Protein AF-A0AA39TER8-F1 (afdb_monomer)

Secondary structure (DSSP, 8-state):
-HHHHHHHHHHHHHHHHHHHT-HHHHGGGSPPHHHHHHHHTT-BTTGGGS-TTGGG-TT--B--

Sequence (64 aa):
EIEQWWLHAMNHCMRLNCLLSDQKKFRKKAIRKFLVLTMWQGALVNEHLLQEDWMKDSRVLVGM

Solvent-accessible surface area (backbone atoms only — not comparable to full-atom values): 3844 Å² total; per-residue (Å²): 112,71,65,60,52,50,44,50,52,50,36,50,50,51,52,49,50,47,61,44,26,35,47,89,82,42,48,93,74,24,44,58,58,68,58,54,53,61,71,47,58,95,40,37,56,65,52,92,78,52,58,97,72,44,78,77,48,90,82,72,43,54,42,132

pLDDT: mean 87.52, std 6.4, range [59.91, 94.0]

Organism: NCBI:txid153914

Radius of gyration: 12.1 Å; Cα contacts (8 Å, |Δi|>4): 50; chains: 1; bounding box: 30×25×29 Å

Structure (mmCIF, N/CA/C/O backbone):
data_AF-A0AA39TER8-F1
#
_entry.id   AF-A0AA39TER8-F1
#
loop_
_atom_site.group_PDB
_atom_site.id
_atom_site.type_symbol
_atom_site.label_atom_id
_atom_site.label_alt_id
_atom_site.label_comp_id
_atom_site.label_asym_id
_atom_site.label_entity_id
_atom_site.label_seq_id
_atom_site.pdbx_PDB_ins_code
_atom_site.Cartn_x
_atom_site.Cartn_y
_atom_site.Cartn_z
_atom_site.occupancy
_atom_site.B_iso_or_equiv
_atom_site.auth_seq_id
_atom_site.auth_comp_id
_atom_site.auth_asym_id
_atom_site.auth_atom_id
_atom_site.pdbx_PDB_model_num
ATOM 1 N N . GLU A 1 1 ? 18.333 -1.191 -13.659 1.00 76.12 1 GLU A N 1
ATOM 2 C CA . GLU A 1 1 ? 18.555 -0.561 -12.334 1.00 76.12 1 GLU A CA 1
ATOM 3 C C . GLU A 1 1 ? 17.518 0.512 -12.009 1.00 76.12 1 GLU A C 1
ATOM 5 O O . GLU A 1 1 ? 16.787 0.317 -11.052 1.00 76.12 1 GLU A O 1
ATOM 10 N N . ILE A 1 2 ? 17.364 1.578 -12.805 1.00 87.56 2 ILE A N 1
ATOM 11 C CA . ILE A 1 2 ? 16.411 2.684 -12.538 1.00 87.56 2 ILE A CA 1
ATOM 12 C C . ILE A 1 2 ? 14.966 2.207 -12.289 1.00 87.56 2 ILE A C 1
ATOM 14 O O . ILE A 1 2 ? 14.313 2.662 -11.357 1.00 87.56 2 ILE A O 1
ATOM 18 N N . GLU A 1 3 ? 14.479 1.252 -13.077 1.00 87.31 3 GLU A N 1
ATOM 19 C CA . GLU A 1 3 ? 13.130 0.690 -12.929 1.00 87.31 3 GLU A CA 1
ATOM 20 C C . GLU A 1 3 ? 12.900 0.030 -11.560 1.00 87.31 3 GLU A C 1
ATOM 22 O O . GLU A 1 3 ? 11.875 0.254 -10.923 1.00 87.31 3 GLU A O 1
ATOM 27 N N . GLN A 1 4 ? 13.885 -0.712 -11.048 1.00 87.44 4 GLN A N 1
ATOM 28 C CA . GLN A 1 4 ? 13.781 -1.348 -9.732 1.00 87.44 4 GLN A CA 1
ATOM 29 C C . GLN A 1 4 ? 13.740 -0.319 -8.600 1.00 87.44 4 GLN A C 1
ATOM 31 O O . GLN A 1 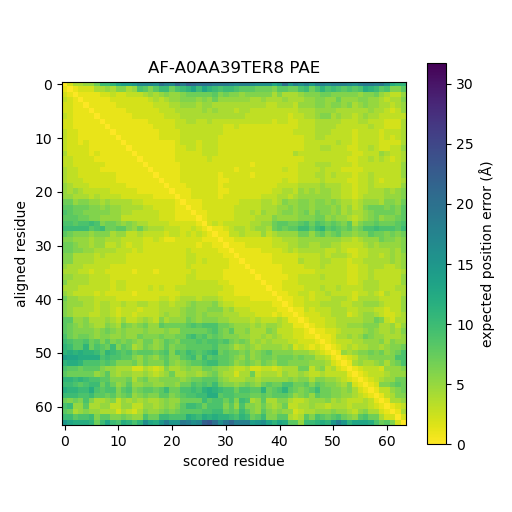4 ? 13.048 -0.521 -7.604 1.00 87.44 4 GLN A O 1
ATOM 36 N N . TRP A 1 5 ? 14.441 0.803 -8.762 1.00 91.38 5 TRP A N 1
ATOM 37 C CA . TRP A 1 5 ? 14.386 1.913 -7.814 1.00 91.38 5 TRP A CA 1
ATOM 38 C C . TRP A 1 5 ? 13.014 2.583 -7.820 1.00 91.38 5 TRP A C 1
ATOM 40 O O . TRP A 1 5 ? 12.457 2.846 -6.754 1.00 91.38 5 TRP A O 1
ATOM 50 N N . TRP A 1 6 ? 12.436 2.798 -9.004 1.00 92.94 6 TRP A N 1
ATOM 51 C CA . TRP A 1 6 ? 11.076 3.318 -9.136 1.00 92.94 6 TRP A CA 1
ATOM 52 C C . TRP A 1 6 ? 10.046 2.384 -8.515 1.00 92.94 6 TRP A C 1
ATOM 54 O O . TRP A 1 6 ? 9.251 2.826 -7.688 1.00 92.94 6 TRP A O 1
ATOM 64 N N . LEU A 1 7 ? 10.110 1.088 -8.821 1.00 91.00 7 LEU A N 1
ATOM 65 C CA . LEU A 1 7 ? 9.242 0.084 -8.210 1.00 91.00 7 LEU A CA 1
ATOM 66 C C . LEU A 1 7 ? 9.395 0.067 -6.687 1.00 91.00 7 LEU A C 1
ATOM 68 O O . LEU A 1 7 ? 8.398 -0.007 -5.970 1.00 91.00 7 LEU A O 1
ATOM 72 N N . HIS A 1 8 ? 10.617 0.182 -6.165 1.00 91.25 8 HIS A N 1
ATOM 73 C CA . HIS A 1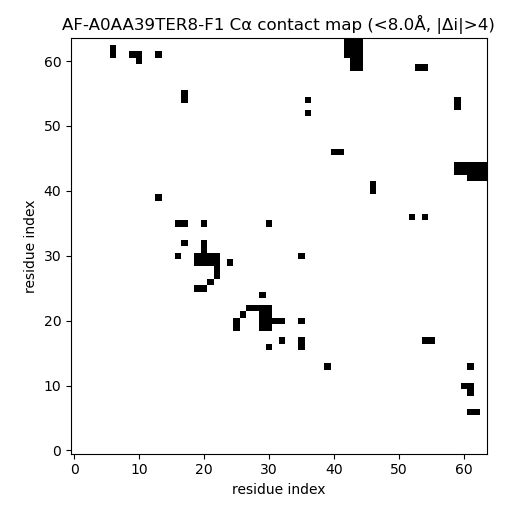 8 ? 10.847 0.269 -4.726 1.00 91.25 8 HIS A CA 1
ATOM 74 C C . HIS A 1 8 ? 10.197 1.519 -4.113 1.00 91.25 8 HIS A C 1
ATOM 76 O O . HIS A 1 8 ? 9.488 1.417 -3.109 1.00 91.25 8 HIS A O 1
ATOM 82 N N . ALA A 1 9 ? 10.381 2.685 -4.735 1.00 94.00 9 ALA A N 1
ATOM 83 C CA . ALA A 1 9 ? 9.795 3.944 -4.285 1.00 94.00 9 ALA A CA 1
ATOM 84 C C . ALA A 1 9 ? 8.257 3.918 -4.333 1.00 94.00 9 ALA A C 1
ATOM 86 O O . ALA A 1 9 ? 7.602 4.342 -3.379 1.00 94.00 9 ALA A O 1
ATOM 87 N N . MET A 1 10 ? 7.669 3.367 -5.397 1.00 92.81 10 MET A N 1
ATOM 88 C CA . MET A 1 10 ? 6.217 3.218 -5.529 1.00 92.81 10 MET A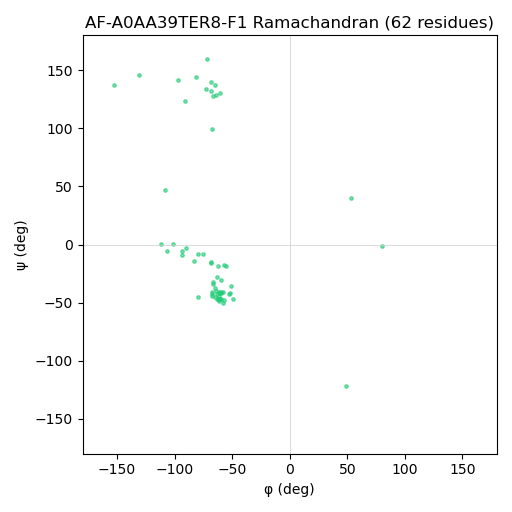 CA 1
ATOM 89 C C . MET A 1 10 ? 5.655 2.258 -4.481 1.00 92.81 10 MET A C 1
ATOM 91 O O . MET A 1 10 ? 4.688 2.599 -3.803 1.00 92.81 10 MET A O 1
ATOM 95 N N . ASN A 1 11 ? 6.299 1.108 -4.266 1.00 92.12 11 ASN A N 1
ATOM 96 C CA . ASN A 1 11 ? 5.923 0.167 -3.211 1.00 92.12 11 ASN A CA 1
ATOM 97 C C . ASN A 1 11 ? 5.997 0.802 -1.817 1.00 92.12 11 ASN A C 1
ATOM 99 O O . ASN A 1 11 ? 5.112 0.595 -0.983 1.00 92.12 11 ASN A O 1
ATOM 103 N N . HIS A 1 12 ? 7.028 1.607 -1.557 1.00 92.62 12 HIS A N 1
ATOM 104 C CA . HIS A 1 12 ? 7.149 2.357 -0.312 1.00 92.62 12 HIS A CA 1
ATOM 105 C C . HIS A 1 12 ? 6.013 3.379 -0.151 1.00 92.62 12 HIS A C 1
ATOM 107 O O . HIS A 1 12 ? 5.364 3.425 0.895 1.00 92.62 12 HIS A O 1
ATOM 113 N N . CYS A 1 13 ? 5.719 4.148 -1.203 1.00 93.44 13 CYS A N 1
ATOM 114 C CA . CYS A 1 13 ? 4.624 5.115 -1.225 1.00 93.44 13 CYS A CA 1
ATOM 115 C C . CYS A 1 13 ? 3.265 4.443 -0.983 1.00 93.44 13 CYS A C 1
ATOM 117 O O . CYS A 1 13 ? 2.488 4.887 -0.137 1.00 93.44 13 CYS A O 1
ATOM 119 N N . MET A 1 14 ? 2.983 3.330 -1.661 1.00 93.19 14 MET A N 1
ATOM 120 C CA . MET A 1 14 ? 1.759 2.554 -1.466 1.00 93.19 14 MET A CA 1
ATOM 121 C C . MET A 1 14 ? 1.605 2.116 -0.007 1.00 93.19 14 MET A C 1
ATOM 123 O O . MET A 1 14 ? 0.563 2.356 0.602 1.00 93.19 14 MET A O 1
ATOM 127 N N . ARG A 1 15 ? 2.663 1.561 0.598 1.00 91.94 15 ARG A N 1
ATOM 128 C CA . ARG A 1 15 ? 2.656 1.155 2.013 1.00 91.94 15 ARG A CA 1
ATOM 129 C C . ARG A 1 15 ? 2.376 2.326 2.952 1.00 91.94 15 ARG A C 1
ATOM 131 O O . ARG A 1 15 ? 1.596 2.171 3.891 1.00 91.94 15 ARG A O 1
ATOM 138 N N . LEU A 1 16 ? 2.962 3.496 2.698 1.00 92.31 16 LEU A N 1
ATOM 139 C CA . LEU A 1 16 ? 2.671 4.709 3.467 1.00 92.31 16 LEU A CA 1
ATOM 140 C C . LEU A 1 16 ? 1.203 5.120 3.339 1.00 92.31 16 LEU A C 1
ATOM 142 O O . LEU A 1 16 ? 0.568 5.402 4.352 1.00 92.31 16 LEU A O 1
ATOM 146 N N . ASN A 1 17 ? 0.639 5.093 2.132 1.00 92.50 17 ASN A N 1
ATOM 147 C CA . ASN A 1 17 ? -0.774 5.403 1.915 1.00 92.50 17 ASN A CA 1
ATOM 148 C C . ASN A 1 17 ? -1.698 4.423 2.652 1.00 92.50 17 ASN A C 1
ATOM 150 O O . ASN A 1 17 ? -2.660 4.854 3.290 1.00 92.50 17 ASN A O 1
ATOM 154 N N . CYS A 1 18 ? -1.374 3.126 2.651 1.00 91.38 18 CYS A N 1
ATOM 155 C CA . CYS A 1 18 ? -2.100 2.126 3.433 1.00 91.38 18 CYS A CA 1
ATOM 156 C C . CYS A 1 18 ? -2.020 2.415 4.937 1.00 91.38 18 CYS A C 1
ATOM 158 O O . CYS A 1 18 ? -3.051 2.439 5.608 1.00 91.38 18 CYS A O 1
ATOM 160 N N . LEU A 1 19 ? -0.829 2.711 5.468 1.00 91.25 19 LEU A N 1
ATOM 161 C CA . LEU A 1 19 ? -0.645 3.054 6.883 1.00 91.25 19 LEU A CA 1
ATOM 162 C C . LEU A 1 19 ? -1.429 4.311 7.272 1.00 91.25 19 LEU A C 1
ATOM 164 O O . LEU A 1 19 ? -2.136 4.313 8.278 1.00 91.25 19 LEU A O 1
ATOM 168 N N . LEU A 1 20 ? -1.338 5.369 6.467 1.00 92.12 20 LEU A N 1
ATOM 169 C CA . LEU A 1 20 ? -2.026 6.640 6.699 1.00 92.12 20 LEU A CA 1
ATOM 170 C C . LEU A 1 20 ? -3.546 6.532 6.537 1.00 92.12 20 LEU A C 1
ATOM 172 O O . LEU A 1 20 ? -4.267 7.417 6.992 1.00 92.12 20 LEU A O 1
ATOM 176 N N . SER A 1 21 ? -4.049 5.453 5.935 1.00 92.69 21 SER A N 1
ATOM 177 C CA . SER A 1 21 ? -5.486 5.186 5.848 1.00 92.69 21 SER A CA 1
ATOM 178 C C . SER A 1 21 ? -6.101 4.601 7.124 1.00 92.69 21 SER A C 1
ATOM 180 O O . SER A 1 21 ? -7.327 4.485 7.225 1.00 92.69 21 SER A O 1
ATOM 182 N N . ASP A 1 22 ? -5.280 4.239 8.117 1.00 90.69 22 ASP A N 1
ATOM 183 C CA . ASP A 1 22 ? -5.763 3.691 9.381 1.00 90.69 22 ASP A CA 1
ATOM 184 C C . ASP A 1 22 ? -6.533 4.754 10.183 1.00 90.69 22 ASP A C 1
ATOM 186 O O . ASP A 1 22 ? -5.970 5.591 10.896 1.00 90.69 22 ASP A O 1
ATOM 190 N N . GLN A 1 23 ? -7.863 4.688 10.099 1.00 90.06 23 GLN A N 1
ATOM 191 C CA . GLN A 1 23 ? -8.767 5.571 10.832 1.00 90.06 23 GLN A CA 1
ATOM 192 C C . GLN A 1 23 ? -8.67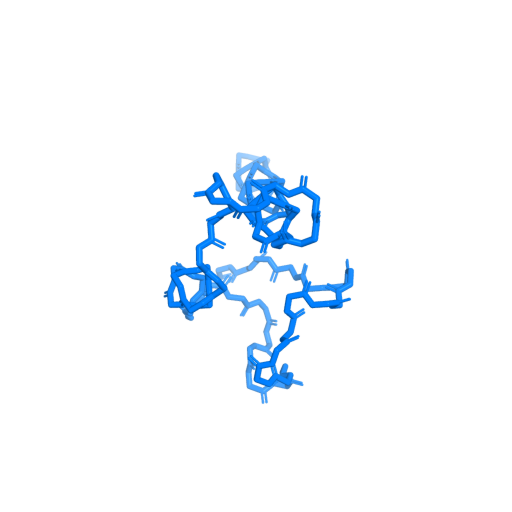2 5.412 12.351 1.00 90.06 23 GLN A C 1
ATOM 194 O O . GLN A 1 23 ? -8.916 6.385 13.067 1.00 90.06 23 GLN A O 1
ATOM 199 N N . LYS A 1 24 ? -8.298 4.234 12.868 1.00 89.81 24 LYS A N 1
ATOM 200 C CA . LYS A 1 24 ? -8.119 4.048 14.315 1.00 89.81 24 LYS A CA 1
ATOM 201 C C . LYS A 1 24 ? -6.921 4.857 14.801 1.00 89.81 24 LYS A C 1
ATOM 203 O O . LYS A 1 24 ? -7.005 5.500 15.846 1.00 89.81 24 LYS A O 1
ATOM 208 N N . LYS A 1 25 ? -5.839 4.868 14.019 1.00 91.38 25 LYS A N 1
ATOM 209 C CA . LYS A 1 25 ? -4.594 5.569 14.352 1.00 91.38 25 LYS A CA 1
ATOM 210 C C . LYS A 1 25 ? -4.653 7.071 14.064 1.00 91.38 25 LYS A C 1
ATOM 212 O O . LYS A 1 25 ? -4.253 7.866 14.910 1.00 91.38 25 LYS A O 1
ATOM 217 N N . PHE A 1 26 ? -5.172 7.475 12.904 1.00 91.12 26 PHE A N 1
ATOM 218 C CA . PHE A 1 26 ? -5.100 8.864 12.424 1.00 91.12 26 PHE A CA 1
ATOM 219 C C . PHE A 1 26 ? -6.431 9.635 12.496 1.00 91.12 26 PHE A C 1
ATOM 221 O O . PHE A 1 26 ? -6.453 10.851 12.283 1.00 91.12 26 PHE A O 1
ATOM 228 N N . ARG A 1 27 ? -7.543 8.978 12.864 1.00 91.12 27 ARG A N 1
ATOM 229 C CA . ARG A 1 27 ? -8.880 9.584 13.027 1.00 91.12 27 ARG A CA 1
ATOM 230 C C . ARG A 1 27 ? -9.264 10.442 11.811 1.00 91.12 27 ARG A C 1
ATOM 232 O O . ARG A 1 27 ? -9.275 9.955 10.688 1.00 91.12 27 ARG A O 1
ATOM 239 N N . LYS A 1 28 ? -9.544 11.736 12.018 1.00 91.06 28 LYS A N 1
ATOM 240 C CA . LYS A 1 28 ? -9.925 12.692 10.962 1.00 91.06 28 LYS A CA 1
ATOM 241 C C . LYS A 1 28 ? -8.789 13.029 9.987 1.00 91.06 28 LYS A C 1
ATOM 243 O O . LYS A 1 28 ? -9.066 13.584 8.933 1.00 91.06 28 LYS A O 1
ATOM 248 N N . LYS A 1 29 ? -7.535 12.728 10.341 1.00 90.69 29 LYS A N 1
ATOM 249 C CA . LYS A 1 29 ? -6.362 12.928 9.476 1.00 90.69 29 LYS A CA 1
ATOM 250 C C . LYS A 1 29 ? -6.052 11.699 8.615 1.00 90.69 29 LYS A C 1
ATOM 252 O O . LYS A 1 29 ? -5.110 11.749 7.833 1.00 90.69 29 LYS A O 1
ATOM 257 N N . ALA A 1 30 ? -6.802 10.607 8.778 1.00 94.00 30 ALA A N 1
ATOM 258 C CA . ALA A 1 30 ? -6.599 9.404 7.989 1.00 94.00 30 ALA A CA 1
ATOM 259 C C . ALA A 1 30 ? -6.981 9.639 6.524 1.00 94.00 30 ALA A C 1
ATOM 261 O O . ALA A 1 30 ? -8.011 10.254 6.227 1.00 94.00 30 ALA A O 1
ATOM 262 N N . ILE A 1 31 ? -6.185 9.088 5.611 1.00 93.31 31 ILE A N 1
ATOM 263 C CA . ILE A 1 31 ? -6.552 9.015 4.198 1.00 93.31 31 ILE A CA 1
ATOM 264 C C . ILE A 1 31 ? -7.773 8.099 4.077 1.00 93.31 31 ILE A C 1
ATOM 266 O O . ILE A 1 31 ? -7.870 7.053 4.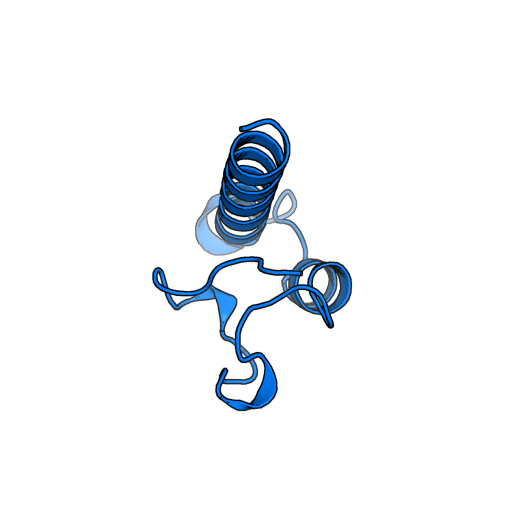721 1.00 93.31 31 ILE A O 1
ATOM 270 N N . ARG A 1 32 ? -8.753 8.483 3.261 1.00 92.56 32 ARG A N 1
ATOM 271 C CA . ARG A 1 32 ? -9.918 7.624 3.029 1.00 92.56 32 ARG A CA 1
ATOM 272 C C . ARG A 1 32 ? -9.464 6.367 2.288 1.00 92.56 32 ARG A C 1
ATOM 274 O O . ARG A 1 32 ? -8.862 6.485 1.230 1.00 92.56 32 ARG A O 1
ATOM 281 N N . LYS A 1 33 ? -9.812 5.182 2.797 1.00 90.62 33 LYS A N 1
ATOM 282 C CA . LYS A 1 33 ? -9.486 3.898 2.149 1.00 90.62 33 LYS A CA 1
ATOM 283 C C . LYS A 1 33 ? -9.860 3.863 0.670 1.00 90.62 33 LYS A C 1
ATOM 285 O O . LYS A 1 33 ? -9.028 3.515 -0.152 1.00 90.62 33 LYS A O 1
ATOM 290 N N . PHE A 1 34 ? -11.075 4.307 0.345 1.00 90.44 34 PHE A N 1
ATOM 291 C CA . PHE A 1 34 ? -11.553 4.401 -1.035 1.00 90.44 34 PHE A CA 1
ATOM 292 C C . PHE A 1 34 ? -10.585 5.176 -1.941 1.00 90.44 34 PHE A C 1
ATOM 294 O O . PHE A 1 34 ? -10.288 4.728 -3.037 1.00 90.44 34 PHE A O 1
ATOM 301 N N . LEU A 1 35 ? -10.025 6.289 -1.453 1.00 92.75 35 LEU A N 1
ATOM 302 C CA . LEU A 1 35 ? -9.058 7.073 -2.218 1.00 92.75 35 LEU A CA 1
ATOM 303 C C . LEU A 1 35 ? -7.773 6.282 -2.491 1.00 92.75 35 LEU A C 1
ATOM 305 O O . LEU A 1 35 ? -7.242 6.360 -3.590 1.00 92.75 35 LEU A O 1
ATOM 309 N N . VAL A 1 36 ? -7.285 5.511 -1.513 1.00 91.81 36 VAL A N 1
ATOM 310 C CA . VAL A 1 36 ? -6.095 4.666 -1.698 1.00 91.81 36 VAL A CA 1
ATOM 311 C C . VAL A 1 36 ? -6.376 3.536 -2.688 1.00 91.81 36 VAL A C 1
ATOM 313 O O . VAL A 1 36 ? -5.563 3.317 -3.578 1.00 91.81 36 VAL A O 1
ATOM 316 N N . LEU A 1 37 ? -7.530 2.868 -2.581 1.00 90.50 37 LEU A N 1
ATOM 317 C CA . LEU A 1 37 ? -7.935 1.810 -3.513 1.00 90.50 37 LEU A CA 1
ATOM 318 C C . LEU A 1 37 ? -7.991 2.329 -4.954 1.00 90.50 37 LEU A C 1
ATOM 320 O O . LEU A 1 37 ? -7.364 1.747 -5.829 1.00 90.50 37 LEU A O 1
ATOM 324 N N . THR A 1 38 ? -8.666 3.458 -5.189 1.00 90.69 38 THR A N 1
ATOM 325 C CA . THR A 1 38 ? -8.763 4.063 -6.526 1.00 90.69 38 THR A CA 1
ATOM 326 C C . THR A 1 38 ? -7.410 4.541 -7.049 1.00 90.69 38 THR A C 1
ATOM 328 O O . THR A 1 38 ? -7.135 4.411 -8.234 1.00 90.69 38 THR A O 1
ATOM 331 N N . MET A 1 39 ? -6.549 5.085 -6.186 1.00 90.75 39 MET A N 1
ATOM 332 C CA . MET A 1 39 ? -5.246 5.615 -6.601 1.00 90.75 39 MET A CA 1
ATOM 333 C C . MET A 1 39 ? -4.286 4.533 -7.110 1.00 90.75 39 MET A C 1
ATOM 335 O O . MET A 1 39 ? -3.460 4.824 -7.969 1.00 90.75 39 MET A O 1
ATOM 339 N N . TRP A 1 40 ? -4.373 3.313 -6.576 1.00 91.25 40 TRP A N 1
ATOM 340 C CA . TRP A 1 40 ? -3.502 2.195 -6.964 1.00 91.25 40 TRP A CA 1
ATOM 341 C C . TRP A 1 40 ? -4.174 1.200 -7.910 1.00 91.25 40 TRP A C 1
ATOM 343 O O . TRP A 1 40 ? -3.539 0.229 -8.319 1.00 91.25 40 TRP A O 1
ATOM 353 N N . GLN A 1 41 ? -5.431 1.444 -8.280 1.00 88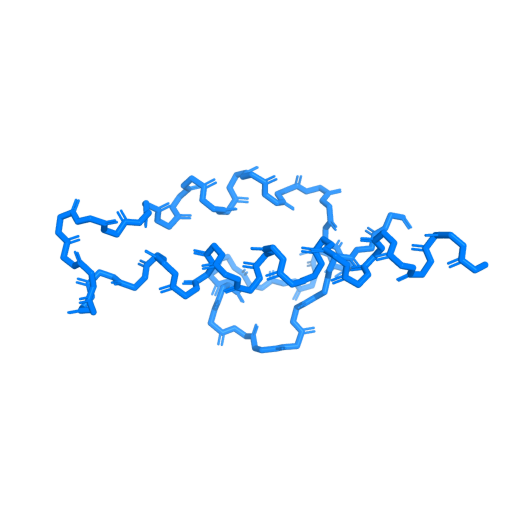.44 41 GLN A N 1
ATOM 354 C CA . GLN A 1 41 ? -6.145 0.622 -9.242 1.00 88.44 41 GLN A CA 1
ATOM 355 C C . GLN A 1 41 ? -5.414 0.631 -10.592 1.00 88.44 41 GLN A C 1
ATOM 357 O O . GLN A 1 41 ? -5.053 1.688 -11.108 1.00 88.44 41 GLN A O 1
ATOM 362 N N . GLY A 1 42 ? -5.180 -0.546 -11.163 1.00 88.56 42 GLY A N 1
ATOM 363 C CA . GLY A 1 42 ? -4.439 -0.740 -12.409 1.00 88.56 42 GLY A CA 1
ATOM 364 C C . GLY A 1 42 ? -2.914 -0.709 -12.275 1.00 88.56 42 GLY A C 1
ATOM 365 O O . GLY A 1 42 ? -2.231 -0.881 -13.279 1.00 88.56 42 GLY A O 1
ATOM 366 N N . ALA A 1 43 ? -2.367 -0.490 -11.073 1.00 88.81 43 ALA A N 1
ATOM 367 C CA . ALA A 1 43 ? -0.920 -0.402 -10.831 1.00 88.81 43 ALA A CA 1
ATOM 368 C C . ALA A 1 43 ? -0.358 -1.576 -10.002 1.00 88.81 43 ALA A C 1
ATOM 370 O O . ALA A 1 43 ? 0.832 -1.593 -9.675 1.00 88.81 43 ALA A O 1
ATOM 371 N N . LEU A 1 44 ? -1.203 -2.530 -9.600 1.00 89.00 44 LEU A N 1
ATOM 372 C CA . LEU A 1 44 ? -0.822 -3.640 -8.725 1.00 89.00 44 LEU A CA 1
ATOM 373 C C . LEU A 1 44 ? -0.502 -4.904 -9.519 1.00 89.00 44 LEU A C 1
ATOM 375 O O . LEU A 1 44 ? -1.209 -5.275 -10.457 1.00 89.00 44 LEU A O 1
ATOM 379 N N . VAL A 1 45 ? 0.518 -5.636 -9.068 1.00 86.38 45 VAL A N 1
ATOM 380 C CA . VAL A 1 45 ? 0.822 -6.964 -9.609 1.00 86.38 45 VAL A CA 1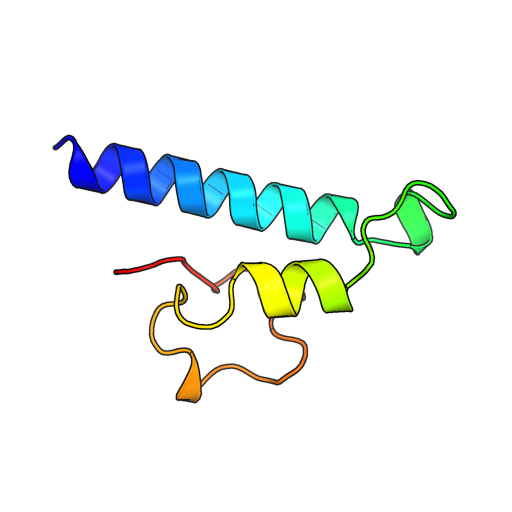
ATOM 381 C C . VAL A 1 45 ?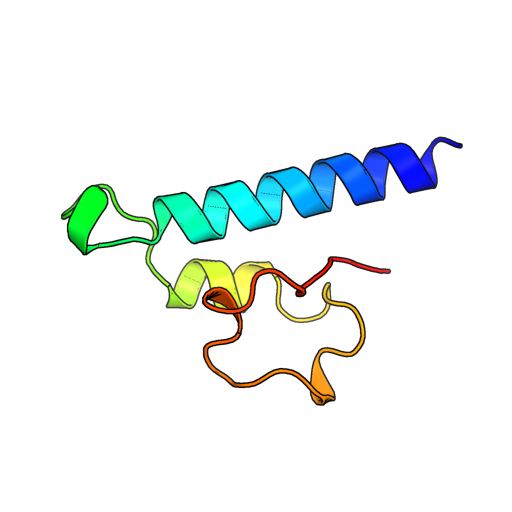 -0.338 -7.904 -9.307 1.00 86.38 45 VAL A C 1
ATOM 383 O O . VAL A 1 45 ? -0.732 -8.055 -8.151 1.00 86.38 45 VAL A O 1
ATOM 386 N N . ASN A 1 46 ? -0.831 -8.593 -10.339 1.00 84.00 46 ASN A N 1
ATOM 387 C CA . ASN A 1 46 ? -1.911 -9.573 -10.223 1.00 84.00 46 ASN A CA 1
ATOM 388 C C . ASN A 1 46 ? -3.159 -9.019 -9.520 1.00 84.00 46 ASN A C 1
ATOM 390 O O . ASN A 1 46 ? -3.788 -9.725 -8.736 1.00 84.00 46 ASN A O 1
ATOM 394 N N . GLU A 1 47 ? -3.533 -7.771 -9.807 1.00 83.88 47 GLU A N 1
ATOM 395 C CA . GLU A 1 47 ? -4.675 -7.101 -9.170 1.00 83.88 47 GLU A CA 1
ATOM 396 C C . GLU A 1 47 ? -5.969 -7.930 -9.199 1.00 83.88 47 GLU A C 1
ATOM 398 O O . GLU A 1 47 ? -6.710 -7.958 -8.225 1.00 83.88 47 GLU A O 1
ATOM 403 N N . HIS A 1 48 ? -6.201 -8.687 -10.273 1.00 81.88 48 HIS A N 1
ATOM 404 C CA . HIS A 1 48 ? -7.352 -9.583 -10.421 1.00 81.88 48 HIS A CA 1
ATOM 405 C C . HIS A 1 48 ? -7.421 -10.721 -9.381 1.00 81.88 48 HIS A C 1
ATOM 407 O O . HIS A 1 48 ? -8.480 -11.319 -9.206 1.00 81.88 48 HIS A O 1
ATOM 413 N N . LEU A 1 49 ? -6.309 -11.043 -8.711 1.00 83.81 49 LEU A N 1
ATOM 414 C CA . LEU A 1 49 ? -6.244 -12.029 -7.625 1.00 83.81 49 LEU A CA 1
ATOM 415 C C . LEU A 1 49 ? -6.413 -11.387 -6.242 1.00 83.81 49 LEU A C 1
ATOM 417 O O . LEU A 1 49 ? -6.516 -12.104 -5.244 1.00 83.81 49 LEU A O 1
ATOM 421 N N . LEU A 1 50 ? -6.400 -10.055 -6.158 1.00 83.94 50 LEU A N 1
ATOM 422 C CA . LEU A 1 50 ? -6.499 -9.331 -4.900 1.00 83.94 50 LEU A CA 1
ATOM 423 C C . LEU A 1 50 ? -7.956 -9.214 -4.447 1.00 83.94 50 LEU A C 1
ATOM 425 O O . LEU A 1 50 ? -8.880 -9.050 -5.240 1.00 83.94 50 LEU A O 1
ATOM 429 N N . GLN A 1 51 ? -8.160 -9.282 -3.132 1.00 81.50 51 GLN A N 1
ATOM 430 C CA . GLN A 1 51 ? -9.463 -9.001 -2.533 1.00 81.50 51 GLN A CA 1
ATOM 431 C C . GLN A 1 51 ? -9.785 -7.502 -2.602 1.00 81.50 51 GLN A C 1
ATOM 433 O O . GLN A 1 51 ? -8.894 -6.659 -2.672 1.00 81.50 51 GLN A O 1
ATOM 438 N N . GLU A 1 52 ? -11.064 -7.154 -2.487 1.00 74.50 52 GLU A N 1
ATOM 439 C CA . GLU A 1 52 ? -11.538 -5.765 -2.580 1.00 74.50 52 GLU A CA 1
ATOM 440 C C . GLU A 1 52 ? -10.916 -4.823 -1.513 1.00 74.50 52 GLU A C 1
ATOM 442 O O . GLU A 1 52 ? -10.675 -3.652 -1.786 1.00 74.50 52 GLU A O 1
ATOM 447 N N . ASP A 1 53 ? -10.567 -5.332 -0.318 1.00 78.56 53 ASP A N 1
ATOM 448 C CA . ASP A 1 53 ? -9.839 -4.604 0.752 1.00 78.56 53 ASP A CA 1
ATOM 449 C C . ASP A 1 53 ? -8.389 -5.117 0.888 1.00 78.56 53 ASP A C 1
ATOM 451 O O . ASP A 1 53 ? -7.906 -5.394 1.991 1.00 78.56 53 ASP A O 1
ATOM 455 N N . TRP A 1 54 ? -7.683 -5.254 -0.242 1.00 84.88 54 TRP A N 1
ATOM 456 C CA . TRP A 1 54 ? -6.288 -5.724 -0.323 1.00 84.88 54 TRP A CA 1
ATOM 457 C C . TRP A 1 54 ? -5.301 -4.919 0.524 1.00 84.88 54 TRP A C 1
ATOM 459 O O . TRP A 1 54 ? -4.229 -5.412 0.857 1.00 84.88 54 TRP A O 1
ATOM 469 N N . MET A 1 55 ? -5.660 -3.702 0.935 1.00 82.75 55 MET A N 1
ATOM 470 C C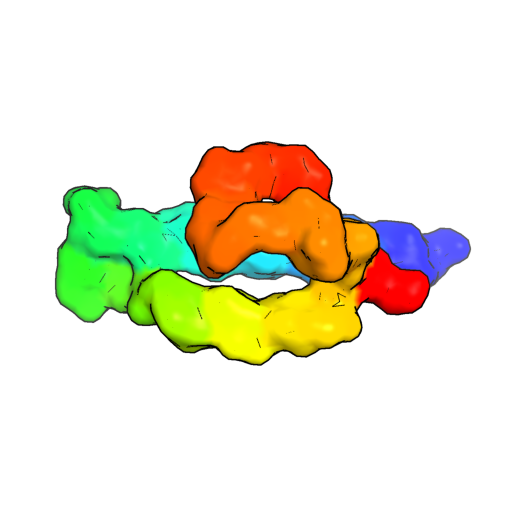A . MET A 1 55 ? -4.833 -2.825 1.770 1.00 82.75 55 MET A CA 1
ATOM 471 C C . MET A 1 55 ? -4.413 -3.446 3.114 1.00 82.75 55 MET A C 1
ATOM 473 O O . MET A 1 55 ? -3.503 -2.937 3.769 1.00 82.75 55 MET A O 1
ATOM 477 N N . LYS A 1 56 ? -5.091 -4.511 3.559 1.00 78.06 56 LYS A N 1
ATOM 478 C CA . LYS A 1 56 ? -4.732 -5.274 4.765 1.00 78.06 56 LYS A CA 1
ATOM 479 C C . LYS A 1 56 ? -3.640 -6.318 4.530 1.00 78.06 56 LYS A C 1
ATOM 481 O O . LYS A 1 56 ? -3.091 -6.827 5.506 1.00 78.06 56 LYS A O 1
ATOM 486 N N . ASP A 1 57 ? -3.338 -6.645 3.280 1.00 78.81 57 ASP A N 1
ATOM 487 C CA . ASP A 1 57 ? -2.333 -7.636 2.924 1.00 78.81 57 ASP A CA 1
ATOM 488 C C . ASP A 1 57 ? -0.962 -6.967 2.732 1.00 78.81 57 ASP A C 1
ATOM 490 O O . ASP A 1 57 ? -0.783 -6.045 1.936 1.00 78.81 57 ASP A O 1
ATOM 494 N N . SER A 1 58 ? 0.035 -7.438 3.480 1.00 70.06 58 SER A N 1
ATOM 495 C CA . SER A 1 58 ? 1.411 -6.935 3.424 1.00 70.06 58 SER A CA 1
ATOM 496 C C . SER A 1 58 ? 2.189 -7.402 2.189 1.00 70.06 58 SER A C 1
ATOM 498 O O . SER A 1 58 ? 3.304 -6.923 1.956 1.00 70.06 58 SER A O 1
ATOM 500 N N . ARG A 1 59 ? 1.621 -8.327 1.405 1.00 80.38 59 ARG A N 1
ATOM 501 C CA . ARG A 1 59 ? 2.237 -8.936 0.217 1.00 80.38 59 ARG A CA 1
ATOM 502 C C . ARG A 1 59 ? 1.881 -8.230 -1.086 1.00 80.38 59 ARG A C 1
ATOM 504 O O . ARG A 1 59 ? 2.437 -8.587 -2.120 1.00 80.38 59 ARG A O 1
ATOM 511 N N . VAL A 1 60 ? 0.989 -7.243 -1.047 1.00 83.88 60 VAL A N 1
ATOM 512 C CA . VAL A 1 60 ? 0.616 -6.473 -2.237 1.00 83.88 60 VAL A CA 1
ATOM 513 C C . VAL A 1 60 ? 1.800 -5.623 -2.677 1.00 83.88 60 VAL A C 1
ATOM 515 O O . VAL A 1 60 ? 2.436 -4.951 -1.860 1.00 83.88 60 VAL A O 1
ATOM 518 N N . LEU A 1 61 ? 2.093 -5.678 -3.973 1.00 84.25 61 LEU A N 1
ATOM 519 C CA . LEU A 1 61 ? 3.169 -4.936 -4.608 1.00 84.25 61 LEU A CA 1
ATOM 520 C C . LEU A 1 61 ? 2.650 -4.224 -5.855 1.00 84.25 61 LEU A C 1
ATOM 522 O O . LEU A 1 61 ? 1.806 -4.742 -6.585 1.00 84.25 61 LEU A O 1
ATOM 526 N N . VAL A 1 62 ? 3.215 -3.051 -6.101 1.00 84.31 62 VAL A N 1
ATOM 527 C CA . VAL A 1 62 ? 3.128 -2.334 -7.368 1.00 84.31 62 VAL A CA 1
ATOM 528 C C . VAL A 1 62 ? 4.001 -3.051 -8.388 1.00 84.31 62 VAL A C 1
ATOM 530 O O . VAL A 1 62 ? 5.157 -3.377 -8.095 1.00 84.31 62 VAL A O 1
ATOM 533 N N . GLY A 1 63 ? 3.459 -3.249 -9.582 1.00 79.00 63 GLY A N 1
ATOM 534 C CA . GLY A 1 63 ? 4.206 -3.698 -10.747 1.00 79.00 63 GLY A CA 1
ATOM 535 C C . GLY A 1 63 ? 3.529 -3.186 -12.003 1.00 79.00 63 GLY A C 1
ATOM 536 O O . GLY A 1 63 ? 2.302 -3.153 -12.075 1.00 79.00 63 GLY A O 1
ATOM 537 N N . MET A 1 64 ? 4.362 -2.722 -12.928 1.00 59.91 64 MET A N 1
ATOM 538 C CA . MET A 1 64 ? 3.966 -2.248 -14.250 1.00 59.91 64 MET A CA 1
ATOM 539 C C . MET A 1 64 ? 4.204 -3.343 -15.282 1.00 59.91 64 MET A C 1
ATOM 541 O O . MET A 1 64 ? 5.149 -4.137 -15.070 1.00 59.91 64 MET A O 1
#

Foldseek 3Di:
DVVVVVQVVVQVVLLVLLVQQPCVVQPVRRDPQVVSLVVCPPFWDPVVPADSSNSPPPPIGGDD

Mean predicted aligned error: 4.32 Å